Protein AF-A0A6B3GZ64-F1 (afdb_monomer_lite)

Sequence (153 aa):
LLPGAPPVPVTRRTWDEDWVTVRCTACDRRDQWPQPELCCPCGALLRIPVRPVDEPAPPAGPVTPAHIPLPRTAAHPRPSFRPRTIRTGHDAVSAAALYLTWLGYREVARVRARTAGGIDLRATGLVAQIDATTRPVELRAVECLWLNALGAS

Secondary structure (DSSP, 8-state):
--TTPPPEE-----TGGGEEEEE-TTT--EEEEEPPEEE-TTS-EEEPP---TTSPPPP------------TTSPP-PPPP-PPP--SHHHHHHHHHHHHHHHT-SS-EE-----TT-EEEEETTEEEE-----S---HHHHHHHHHHHHHT-

pLDDT: mean 78.32, std 12.4, range [48.91, 92.5]

Foldseek 3Di:
DDPPDDWDWPPDDDPVVQWAWDADPVPRDTDIDGFDWDADPVRTITTDDDDGPPDDDDPDDPDDDPPPPDPPPDDDPQPDDDADDQPFLVSQLVRVLSVCVSVVFAPWDADPDDDPQDFGTDTVVDTDTTDSDPDDQDPVNVVVVVVVVVVVD

Radius of gyration: 19.87 Å; chains: 1; bounding box: 42×42×48 Å

Structure (mmCIF, N/CA/C/O backbone):
data_AF-A0A6B3GZ64-F1
#
_entry.id   AF-A0A6B3GZ64-F1
#
loop_
_atom_site.group_PDB
_atom_site.id
_atom_site.type_symbol
_atom_site.label_atom_id
_atom_site.label_alt_id
_atom_site.label_comp_id
_atom_site.label_asym_id
_atom_site.label_entity_id
_atom_site.label_seq_id
_atom_site.pdbx_PDB_ins_code
_atom_site.Cartn_x
_atom_site.Cartn_y
_atom_site.Cartn_z
_atom_site.occupancy
_atom_site.B_iso_or_equiv
_atom_site.auth_seq_id
_atom_site.auth_comp_id
_atom_site.auth_asym_id
_atom_site.auth_atom_id
_atom_site.pdbx_PDB_model_num
ATOM 1 N N . LEU A 1 1 ? -4.969 -10.384 11.690 1.00 69.25 1 LEU A N 1
ATOM 2 C CA . LEU A 1 1 ? -6.066 -9.897 12.558 1.00 69.25 1 LEU A CA 1
ATOM 3 C C . LEU A 1 1 ? -6.745 -11.094 13.198 1.00 69.25 1 LEU A C 1
ATOM 5 O O . LEU A 1 1 ? -6.865 -12.112 12.524 1.00 69.25 1 LEU A O 1
ATOM 9 N N . LEU A 1 2 ? -7.135 -10.993 14.466 1.00 68.69 2 LEU A N 1
ATOM 10 C CA . LEU A 1 2 ? -7.922 -12.011 15.165 1.00 68.69 2 LEU A CA 1
ATOM 11 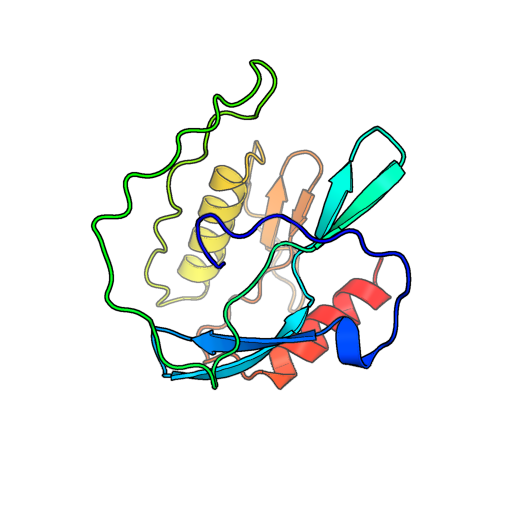C C . LEU A 1 2 ? -9.418 -11.755 14.903 1.00 68.69 2 LEU A C 1
ATOM 13 O O . LEU A 1 2 ? -9.941 -10.746 15.374 1.00 68.69 2 LEU A O 1
ATOM 17 N N . PRO A 1 3 ? -10.116 -12.612 14.134 1.00 69.62 3 PRO A N 1
ATOM 18 C CA . PRO A 1 3 ? -11.536 -12.418 13.851 1.00 69.62 3 PRO A CA 1
ATOM 19 C C . PRO A 1 3 ? -12.370 -12.504 15.135 1.00 69.62 3 PRO A C 1
ATOM 21 O O . PRO A 1 3 ? -12.181 -13.422 15.927 1.00 69.62 3 PRO A O 1
ATOM 24 N N . GLY A 1 4 ? -13.290 -11.557 15.334 1.00 72.19 4 GLY A N 1
ATOM 25 C CA . GLY A 1 4 ? -14.197 -11.532 16.490 1.00 72.19 4 GLY A CA 1
ATOM 26 C C . GLY A 1 4 ? -13.587 -11.013 17.798 1.00 72.19 4 GLY A C 1
ATOM 27 O O . GLY A 1 4 ? -14.326 -10.810 18.757 1.00 72.19 4 GLY A O 1
ATOM 28 N N . ALA A 1 5 ? -12.277 -10.750 17.847 1.00 78.12 5 ALA A N 1
ATOM 29 C CA . ALA A 1 5 ? -11.659 -10.113 19.004 1.00 78.12 5 ALA A CA 1
ATOM 30 C C . ALA A 1 5 ? -11.996 -8.605 19.029 1.00 78.12 5 ALA A C 1
ATOM 32 O O . ALA A 1 5 ? -11.873 -7.940 17.992 1.00 78.12 5 ALA A O 1
ATOM 33 N N . PRO A 1 6 ? -12.429 -8.050 20.176 1.00 80.06 6 PRO A N 1
ATOM 34 C CA . PRO A 1 6 ? -12.802 -6.644 20.263 1.00 80.06 6 PRO A CA 1
ATOM 35 C C . PRO A 1 6 ? -11.566 -5.736 20.110 1.00 80.06 6 PRO A C 1
ATOM 37 O O . PRO A 1 6 ? -10.505 -6.059 20.651 1.00 80.06 6 PRO A O 1
ATOM 40 N N . PRO A 1 7 ? -11.676 -4.594 19.403 1.00 85.44 7 PRO A N 1
ATOM 41 C CA . PRO A 1 7 ? -10.633 -3.572 19.397 1.00 85.44 7 PRO A CA 1
ATOM 42 C C . PRO A 1 7 ? -10.345 -3.069 20.813 1.00 85.44 7 PRO A C 1
ATOM 44 O O . PRO A 1 7 ? -11.271 -2.853 21.597 1.00 85.44 7 PRO A O 1
ATOM 47 N N . VAL A 1 8 ? -9.069 -2.852 21.127 1.00 87.81 8 VAL A N 1
ATOM 48 C CA . VAL A 1 8 ? -8.636 -2.414 22.462 1.00 87.81 8 VAL A CA 1
ATOM 49 C C . VAL A 1 8 ? -8.331 -0.912 22.436 1.00 87.81 8 VAL A C 1
ATOM 51 O O . VAL A 1 8 ? -7.578 -0.475 21.563 1.00 87.81 8 VAL A O 1
ATOM 54 N N . PRO A 1 9 ? -8.885 -0.099 23.354 1.00 89.88 9 PRO A N 1
ATOM 55 C CA . PRO A 1 9 ? -8.535 1.314 23.459 1.00 89.88 9 PRO A CA 1
ATOM 56 C C . PRO A 1 9 ? -7.064 1.513 23.831 1.00 89.88 9 PRO A C 1
ATOM 58 O O . PRO A 1 9 ? -6.571 0.915 24.785 1.00 89.88 9 PRO A O 1
ATOM 61 N N . VAL A 1 10 ? -6.378 2.397 23.112 1.00 89.19 10 VAL A N 1
ATOM 62 C CA . VAL A 1 10 ? -5.008 2.810 23.422 1.00 89.19 10 VAL A CA 1
ATOM 63 C C . VAL A 1 10 ? -5.070 3.996 24.380 1.00 89.19 10 VAL A C 1
ATOM 65 O O . VAL A 1 10 ? -5.374 5.117 23.978 1.00 89.19 10 VAL A O 1
ATOM 68 N N . THR A 1 11 ? -4.800 3.748 25.660 1.00 87.50 11 THR A N 1
ATOM 69 C CA . THR A 1 11 ? -4.725 4.791 26.702 1.00 87.50 11 THR A CA 1
ATOM 70 C C . THR A 1 11 ? -3.292 5.242 26.983 1.00 87.50 11 THR A C 1
ATOM 72 O O . THR A 1 11 ? -3.079 6.341 27.493 1.00 87.50 11 THR A O 1
ATOM 75 N N . ARG A 1 12 ? -2.301 4.414 26.631 1.00 81.44 12 ARG A N 1
ATOM 76 C CA . ARG A 1 12 ? -0.868 4.662 26.805 1.00 81.44 12 ARG A CA 1
ATOM 77 C C . ARG A 1 12 ? -0.116 4.171 25.572 1.00 81.44 12 ARG A C 1
ATOM 79 O O . ARG A 1 12 ? -0.495 3.160 24.991 1.00 81.44 12 ARG A O 1
ATOM 86 N N . ARG A 1 13 ? 0.949 4.884 25.201 1.00 78.88 13 ARG A N 1
ATOM 87 C CA . ARG A 1 13 ? 1.920 4.436 24.200 1.00 78.88 13 ARG A CA 1
ATOM 88 C C . ARG A 1 13 ? 3.257 4.170 24.868 1.00 78.88 13 ARG A C 1
ATOM 90 O O . ARG A 1 13 ? 3.779 5.030 25.580 1.00 78.88 13 ARG A O 1
ATOM 97 N N . THR A 1 14 ? 3.806 2.996 24.615 1.00 80.06 14 THR A N 1
ATOM 98 C CA . THR A 1 14 ? 5.216 2.693 24.841 1.00 80.06 14 THR A CA 1
ATOM 99 C C . THR A 1 14 ? 5.777 2.166 23.528 1.00 80.06 14 THR A C 1
ATOM 101 O O . THR A 1 14 ? 5.047 1.573 22.737 1.00 80.06 14 THR A O 1
ATOM 104 N N . TRP A 1 15 ? 7.062 2.418 23.270 1.00 71.75 15 TRP A N 1
ATOM 105 C CA . TRP A 1 15 ? 7.675 2.034 21.999 1.00 71.75 15 TRP A CA 1
ATOM 106 C C . TRP A 1 15 ? 7.520 0.533 21.733 1.00 71.75 15 TRP A C 1
ATOM 108 O O . TRP A 1 15 ? 7.155 0.162 20.628 1.00 71.75 15 TRP A O 1
ATOM 118 N N . ASP A 1 16 ? 7.705 -0.323 22.741 1.00 74.25 16 ASP A N 1
ATOM 119 C CA . ASP A 1 16 ? 7.570 -1.779 22.590 1.00 74.25 16 ASP A CA 1
ATOM 120 C C . ASP A 1 16 ? 6.128 -2.233 22.312 1.00 74.25 16 ASP A C 1
ATOM 122 O O . ASP A 1 16 ? 5.912 -3.201 21.586 1.00 74.25 16 ASP A O 1
ATOM 126 N N . GLU A 1 17 ? 5.123 -1.532 22.846 1.00 75.88 17 GLU A N 1
ATOM 127 C CA . GLU A 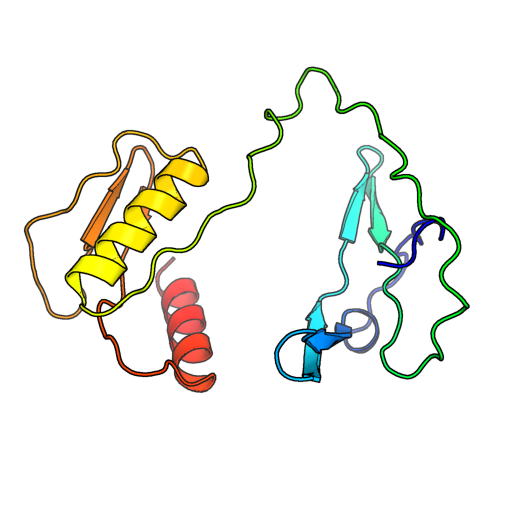1 17 ? 3.709 -1.870 22.634 1.00 75.88 17 GLU A CA 1
ATOM 128 C C . GLU A 1 17 ? 3.204 -1.471 21.237 1.00 75.88 17 GLU A C 1
ATOM 130 O O . GLU A 1 17 ? 2.162 -1.967 20.801 1.00 75.88 17 GLU A O 1
ATOM 135 N N . ASP A 1 18 ? 3.920 -0.600 20.522 1.00 84.25 18 ASP A N 1
ATOM 136 C CA . ASP A 1 18 ? 3.523 -0.084 19.207 1.00 84.25 18 ASP A CA 1
ATOM 137 C C . ASP A 1 18 ? 3.882 -1.029 18.046 1.00 84.25 18 ASP A C 1
ATOM 139 O O . ASP A 1 18 ? 3.407 -0.828 16.925 1.00 84.25 18 ASP A O 1
ATOM 143 N N . TRP A 1 19 ? 4.636 -2.102 18.303 1.00 87.31 19 TRP A N 1
ATOM 144 C CA . TRP A 1 19 ? 5.050 -3.074 17.288 1.00 87.31 19 TRP A CA 1
ATOM 145 C C . TRP A 1 19 ? 4.480 -4.468 17.553 1.00 87.31 19 TRP A C 1
ATOM 147 O O . TRP A 1 19 ? 4.316 -4.905 18.688 1.00 87.31 19 TRP A O 1
ATOM 157 N N . VAL A 1 20 ? 4.189 -5.198 16.478 1.00 86.88 20 VAL A N 1
ATOM 158 C CA . VAL A 1 20 ? 3.808 -6.611 16.513 1.00 86.88 20 VAL A CA 1
ATOM 159 C C . VAL A 1 20 ? 4.637 -7.394 15.504 1.00 86.88 20 VAL A C 1
ATOM 161 O O . VAL A 1 20 ? 4.871 -6.947 14.382 1.00 86.88 20 VAL A O 1
ATOM 164 N N . THR A 1 21 ? 5.083 -8.588 15.891 1.00 87.25 21 THR A N 1
ATOM 165 C CA . THR A 1 21 ? 5.752 -9.496 14.954 1.00 87.25 21 THR A CA 1
ATOM 166 C C . THR A 1 21 ? 4.704 -10.174 14.085 1.00 87.25 21 THR A C 1
ATOM 168 O O . THR A 1 21 ? 3.758 -10.770 14.602 1.00 87.25 21 THR A O 1
ATOM 171 N N . VAL A 1 22 ? 4.881 -10.120 12.767 1.00 84.31 22 VAL A N 1
ATOM 172 C CA . VAL A 1 22 ? 4.028 -10.814 11.793 1.00 84.31 22 VAL A CA 1
ATOM 173 C C . VAL A 1 22 ? 4.860 -11.793 10.975 1.00 84.31 22 VAL A C 1
ATOM 175 O O . VAL A 1 22 ? 6.050 -11.577 10.752 1.00 84.31 22 VAL A O 1
ATOM 178 N N . ARG A 1 23 ? 4.231 -12.877 10.513 1.00 83.19 23 ARG A N 1
ATOM 179 C CA . ARG A 1 23 ? 4.850 -13.859 9.615 1.00 83.19 23 ARG A CA 1
ATOM 180 C C . ARG A 1 23 ? 4.323 -13.675 8.197 1.00 83.19 23 ARG A C 1
ATOM 182 O O . ARG A 1 23 ? 3.110 -13.696 7.985 1.00 83.19 23 ARG A O 1
ATOM 189 N N . CYS A 1 24 ? 5.222 -13.556 7.225 1.00 77.75 24 CYS A N 1
ATOM 190 C CA . CYS A 1 24 ? 4.859 -13.574 5.812 1.00 77.75 24 CYS A CA 1
ATOM 191 C C . CYS A 1 24 ? 4.362 -14.968 5.409 1.00 77.75 24 CYS A C 1
ATOM 193 O O . CYS A 1 24 ? 5.096 -15.942 5.530 1.00 77.75 24 CYS A O 1
ATOM 195 N N . THR A 1 25 ? 3.147 -15.085 4.874 1.00 76.12 25 THR A N 1
ATOM 196 C CA . THR A 1 25 ? 2.600 -16.381 4.430 1.00 76.12 25 THR A CA 1
ATOM 197 C C . THR A 1 25 ? 3.230 -16.911 3.137 1.00 76.12 25 THR A C 1
ATOM 199 O O . THR A 1 25 ? 2.943 -18.039 2.754 1.00 76.12 25 THR A O 1
ATOM 202 N N . ALA A 1 26 ? 4.059 -16.115 2.451 1.00 72.88 26 ALA A N 1
ATOM 203 C CA . ALA A 1 26 ? 4.727 -16.509 1.209 1.00 72.88 26 ALA A CA 1
ATOM 204 C C . ALA A 1 26 ? 6.168 -17.012 1.413 1.00 72.88 26 ALA A C 1
ATOM 206 O O . ALA A 1 26 ? 6.635 -17.825 0.623 1.00 72.88 26 ALA A O 1
ATOM 207 N N . CYS A 1 27 ? 6.883 -16.517 2.431 1.00 84.25 27 CYS A N 1
ATOM 208 C CA . CYS A 1 27 ? 8.295 -16.854 2.668 1.00 84.25 27 CYS A CA 1
ATOM 209 C C . CYS A 1 27 ? 8.643 -17.164 4.134 1.00 84.25 27 CYS A C 1
ATOM 211 O O . CYS A 1 27 ? 9.818 -17.307 4.455 1.00 84.25 27 CYS A O 1
ATOM 213 N N . ASP A 1 28 ? 7.650 -17.204 5.026 1.00 81.00 28 ASP A N 1
ATOM 214 C CA . ASP A 1 28 ? 7.765 -17.477 6.468 1.00 81.00 28 ASP A CA 1
ATOM 215 C C . ASP A 1 28 ? 8.681 -16.550 7.283 1.00 81.00 28 ASP A C 1
ATOM 217 O O . ASP A 1 28 ? 8.840 -16.735 8.494 1.00 81.00 28 ASP A O 1
ATOM 221 N N . ARG A 1 29 ? 9.218 -15.488 6.670 1.00 84.25 29 ARG A N 1
ATOM 222 C CA . ARG A 1 29 ? 9.982 -14.461 7.384 1.00 84.25 29 ARG A CA 1
ATOM 223 C C . ARG A 1 29 ? 9.116 -13.791 8.453 1.00 84.25 29 ARG A C 1
ATOM 225 O O . ARG A 1 29 ? 7.945 -13.483 8.211 1.00 84.25 29 ARG A O 1
ATOM 232 N N . ARG A 1 30 ? 9.719 -13.578 9.624 1.00 87.88 30 ARG A N 1
ATOM 233 C CA . ARG A 1 30 ? 9.152 -12.833 10.748 1.00 87.88 30 ARG A CA 1
ATOM 234 C C . ARG A 1 30 ? 9.773 -11.444 10.778 1.00 87.88 30 ARG A C 1
ATOM 236 O O . ARG A 1 30 ? 10.993 -11.350 10.812 1.00 87.88 30 ARG A O 1
ATOM 243 N N . ASP A 1 31 ? 8.945 -10.412 10.803 1.00 84.25 31 ASP A N 1
ATOM 244 C CA . ASP A 1 31 ? 9.394 -9.021 10.893 1.00 84.25 31 ASP A CA 1
ATOM 245 C C . ASP A 1 31 ? 8.480 -8.228 11.832 1.00 84.25 31 ASP A C 1
ATOM 247 O O . ASP A 1 31 ? 7.325 -8.608 12.064 1.00 84.25 31 ASP A O 1
ATOM 251 N N . GLN A 1 32 ? 8.997 -7.122 12.369 1.00 85.50 32 GLN A N 1
ATOM 252 C CA . GLN A 1 32 ? 8.220 -6.197 13.190 1.00 85.50 32 GLN A CA 1
ATOM 253 C C . GLN A 1 32 ? 7.444 -5.221 12.310 1.00 85.50 32 GLN A C 1
ATOM 255 O O . GLN A 1 32 ? 7.998 -4.608 11.400 1.00 85.50 32 GLN A O 1
ATOM 260 N N . TRP A 1 33 ? 6.154 -5.078 12.598 1.00 85.38 33 TRP A N 1
ATOM 261 C CA . TRP A 1 33 ? 5.256 -4.154 11.917 1.00 85.38 33 TRP A CA 1
ATOM 262 C C . TRP A 1 33 ? 4.525 -3.282 12.939 1.00 85.38 33 TRP A C 1
ATOM 264 O O . TRP A 1 33 ? 4.209 -3.777 14.024 1.00 85.38 33 TRP A O 1
ATOM 274 N N . PRO A 1 34 ? 4.224 -2.012 12.615 1.00 86.50 34 PRO A N 1
ATOM 275 C CA . PRO A 1 34 ? 3.428 -1.165 13.493 1.00 86.50 34 PRO A CA 1
ATOM 276 C C . PRO A 1 34 ? 2.056 -1.795 13.741 1.00 86.50 34 PRO A C 1
ATOM 278 O O . PRO A 1 34 ? 1.434 -2.331 12.815 1.00 86.50 34 PRO A O 1
ATOM 281 N N . GLN A 1 35 ? 1.565 -1.728 14.976 1.00 86.81 35 GLN A N 1
ATOM 282 C CA . GLN A 1 35 ? 0.225 -2.209 15.284 1.00 86.81 35 GLN A CA 1
ATOM 283 C C . GLN A 1 35 ? -0.827 -1.403 14.501 1.00 86.81 35 GLN A C 1
ATOM 285 O O . GLN A 1 35 ? -0.747 -0.176 14.439 1.00 86.81 35 GLN A O 1
ATOM 290 N N . PRO A 1 36 ? -1.832 -2.062 13.897 1.00 87.31 36 PRO A N 1
ATOM 291 C CA . PRO A 1 36 ? -2.894 -1.366 13.185 1.00 87.31 36 PRO A CA 1
ATOM 292 C C . PRO A 1 36 ? -3.802 -0.615 14.164 1.00 87.31 36 PRO A C 1
ATOM 294 O O . PRO A 1 36 ? -4.380 -1.206 15.082 1.00 87.31 36 PRO A O 1
ATOM 297 N N . GLU A 1 37 ? -3.970 0.682 13.922 1.00 90.38 37 GLU A N 1
ATOM 298 C CA . GLU A 1 37 ? -4.762 1.585 14.755 1.00 90.38 37 GLU A CA 1
ATOM 299 C C . GLU A 1 37 ? -5.868 2.277 13.948 1.00 90.38 37 GLU A C 1
ATOM 301 O O . GLU A 1 37 ? -5.725 2.546 12.754 1.00 90.38 37 GLU A O 1
ATOM 306 N N . LEU A 1 38 ? -6.987 2.563 14.612 1.00 87.44 38 LEU A N 1
ATOM 307 C CA . LEU A 1 38 ? -8.151 3.251 14.065 1.00 87.44 38 LEU A CA 1
ATOM 308 C C . LEU A 1 38 ? -8.540 4.407 14.982 1.00 87.44 38 LEU A C 1
ATOM 310 O O . LEU A 1 38 ? -8.754 4.215 16.179 1.00 87.44 38 LEU A O 1
ATOM 314 N N . CYS A 1 39 ? -8.701 5.597 14.413 1.00 87.81 39 CYS A N 1
ATOM 315 C CA . CYS A 1 39 ? -9.255 6.737 15.132 1.00 87.81 39 CYS A CA 1
ATOM 316 C C . CYS A 1 39 ? -10.788 6.689 15.083 1.00 87.81 39 CYS A C 1
ATOM 318 O O . CYS A 1 39 ? -11.386 6.641 14.007 1.00 87.81 39 CYS A O 1
ATOM 320 N N . CYS A 1 40 ? -11.430 6.728 16.246 1.00 83.12 40 CYS A N 1
ATOM 321 C CA . CYS A 1 40 ? -12.871 6.893 16.376 1.00 83.12 40 CYS A CA 1
ATOM 322 C C . CYS A 1 40 ? -13.229 8.392 16.340 1.00 83.12 40 CYS A C 1
ATOM 324 O O . CYS A 1 40 ? -12.508 9.191 16.941 1.00 83.12 40 CYS A O 1
ATOM 326 N N . PRO A 1 41 ? -14.356 8.806 15.730 1.00 84.44 41 PRO A N 1
ATOM 327 C CA . PRO A 1 41 ? -14.795 10.206 15.735 1.00 84.44 41 PRO A CA 1
ATOM 328 C C . PRO A 1 41 ? -14.959 10.840 17.126 1.00 84.44 41 PRO A C 1
ATOM 330 O O . PRO A 1 41 ? -14.924 12.059 17.241 1.00 84.44 41 PRO A O 1
ATOM 333 N N . CYS A 1 42 ? -15.113 10.043 18.189 1.00 86.19 42 CYS A N 1
ATOM 334 C CA . CYS A 1 42 ? -15.143 10.545 19.566 1.00 86.19 42 CYS A CA 1
ATOM 335 C C . CYS A 1 42 ? -13.758 10.911 20.139 1.00 86.19 42 CYS A C 1
ATOM 337 O O . CYS A 1 42 ? -13.676 11.346 21.283 1.00 86.19 42 CYS A O 1
ATOM 339 N N . GLY A 1 43 ? -12.675 10.708 19.380 1.00 87.44 43 GLY A N 1
ATOM 340 C CA . GLY A 1 43 ? -11.294 10.963 19.803 1.00 87.44 43 GLY A CA 1
ATOM 341 C C . GLY A 1 43 ? -10.561 9.741 20.367 1.00 87.44 43 GLY A C 1
ATOM 342 O O . GLY A 1 43 ? -9.363 9.819 20.621 1.00 87.44 43 GLY A O 1
ATOM 343 N N . ALA A 1 44 ? -11.239 8.601 20.537 1.00 90.50 44 ALA A N 1
ATOM 344 C CA . ALA A 1 44 ? -10.593 7.370 20.985 1.00 90.50 44 ALA A CA 1
ATOM 345 C C . ALA A 1 44 ? -9.720 6.753 19.881 1.00 90.50 44 ALA A C 1
ATOM 347 O O . ALA A 1 44 ? -10.140 6.657 18.727 1.00 90.50 44 ALA A O 1
ATOM 348 N N . LEU A 1 45 ? -8.539 6.267 20.256 1.00 90.81 45 LEU A N 1
ATOM 349 C CA . LEU A 1 45 ? -7.672 5.474 19.392 1.00 90.81 45 LEU A CA 1
ATOM 350 C C . LEU A 1 45 ? -7.836 3.994 19.741 1.00 90.81 45 LEU A C 1
ATOM 352 O O . LEU A 1 45 ? -7.670 3.604 20.895 1.00 90.81 45 LEU A O 1
ATOM 356 N N . LEU A 1 46 ? -8.187 3.174 18.756 1.00 91.00 46 LEU A N 1
ATOM 357 C CA . LEU A 1 46 ? -8.444 1.748 18.930 1.00 91.00 46 LEU A CA 1
ATOM 358 C C . LEU A 1 46 ? -7.383 0.933 18.202 1.00 91.00 46 LEU A C 1
ATOM 360 O O . LEU A 1 46 ? -7.102 1.177 17.032 1.00 91.00 46 LEU A O 1
ATOM 364 N N . ARG A 1 47 ? -6.843 -0.078 18.871 1.00 89.69 47 ARG A N 1
ATOM 365 C CA . ARG A 1 47 ? -5.882 -1.023 18.309 1.00 89.69 47 ARG A CA 1
ATOM 366 C C . ARG A 1 47 ? -6.602 -2.288 17.873 1.00 89.69 47 ARG A C 1
ATOM 368 O O . ARG A 1 47 ? -7.393 -2.853 18.634 1.00 89.69 47 ARG A O 1
ATOM 375 N N . ILE A 1 48 ? -6.359 -2.719 16.637 1.00 88.69 48 ILE A N 1
ATOM 376 C CA . ILE A 1 48 ? -6.991 -3.925 16.099 1.00 88.69 48 ILE A CA 1
ATOM 377 C C . ILE A 1 48 ? -6.161 -5.141 16.530 1.00 88.69 48 ILE A C 1
ATOM 379 O O . ILE A 1 48 ? -4.986 -5.219 16.170 1.00 88.69 48 ILE A O 1
ATOM 383 N N . PRO A 1 49 ? -6.740 -6.118 17.250 1.00 83.75 49 PRO A N 1
ATOM 384 C CA . PRO A 1 49 ? -5.996 -7.277 17.722 1.00 83.75 49 PRO A CA 1
ATOM 385 C C . PRO A 1 49 ? -5.424 -8.094 16.554 1.00 83.75 49 PRO A C 1
ATOM 387 O O . PRO A 1 49 ? -6.134 -8.577 15.659 1.00 83.75 49 PRO A O 1
ATOM 390 N N . VAL A 1 50 ? -4.105 -8.264 16.571 1.00 81.50 50 VAL A N 1
ATOM 391 C CA . VAL A 1 50 ? -3.349 -9.101 15.636 1.00 81.50 50 VAL A CA 1
ATOM 392 C C . VAL A 1 50 ? -2.909 -10.356 16.381 1.00 81.50 50 VAL A C 1
ATOM 394 O O . VAL A 1 50 ? -2.510 -10.273 17.535 1.00 81.50 50 VAL A O 1
ATOM 397 N N . ARG A 1 51 ? -2.995 -11.526 15.737 1.00 73.75 51 ARG A N 1
ATOM 398 C CA . ARG A 1 51 ? -2.507 -12.773 16.334 1.00 73.75 51 ARG A CA 1
ATOM 399 C C . ARG A 1 51 ? -0.975 -12.702 16.433 1.00 73.75 51 ARG A C 1
ATOM 401 O O . ARG A 1 51 ? -0.357 -12.546 15.376 1.00 73.75 51 ARG A O 1
ATOM 408 N N . PRO A 1 52 ? -0.375 -12.833 17.627 1.00 67.19 52 PRO A N 1
ATOM 409 C CA . PRO A 1 52 ? 1.071 -12.959 17.765 1.00 67.19 52 PRO A CA 1
ATOM 410 C C . PRO A 1 52 ? 1.564 -14.238 17.079 1.00 67.19 52 PRO A C 1
ATOM 412 O O . PRO A 1 52 ? 0.875 -15.257 17.078 1.00 67.19 52 PRO A O 1
ATOM 415 N N . VAL A 1 53 ? 2.758 -14.200 16.487 1.00 69.69 53 VAL A N 1
ATOM 416 C CA . VAL A 1 53 ? 3.313 -15.337 15.727 1.00 69.69 53 VAL A CA 1
ATOM 417 C C . VAL A 1 53 ? 3.591 -16.567 16.603 1.00 69.69 53 VAL A C 1
ATOM 419 O O . VAL A 1 53 ? 3.594 -17.681 16.080 1.00 69.69 53 VAL A O 1
ATOM 422 N N . ASP A 1 54 ? 3.777 -16.385 17.912 1.00 66.12 54 ASP A N 1
ATOM 423 C CA . ASP A 1 54 ? 4.147 -17.459 18.842 1.00 66.12 54 ASP A CA 1
ATOM 424 C C . ASP A 1 54 ? 2.944 -18.172 19.488 1.00 66.12 54 ASP A C 1
ATOM 426 O O . ASP A 1 54 ? 3.124 -19.127 20.241 1.00 66.12 54 ASP A O 1
ATOM 430 N N . GLU A 1 55 ? 1.712 -17.759 19.173 1.00 63.12 55 GLU A N 1
ATOM 431 C CA . GLU A 1 55 ? 0.507 -18.384 19.719 1.00 63.12 55 GLU A CA 1
ATOM 432 C C . GLU A 1 55 ? -0.044 -19.471 18.768 1.00 63.12 55 GLU A C 1
ATOM 434 O O . GLU A 1 55 ? -0.231 -19.210 17.569 1.00 63.12 55 GLU A O 1
ATOM 439 N N . PRO A 1 56 ? -0.330 -20.697 19.257 1.00 54.97 56 PRO A N 1
ATOM 440 C CA . PRO A 1 56 ? -0.895 -21.763 18.436 1.00 54.97 56 PRO A CA 1
ATOM 441 C C . PRO A 1 56 ? -2.220 -21.327 17.806 1.00 54.97 56 PRO A C 1
ATOM 443 O O . PRO A 1 56 ? -3.104 -20.794 18.474 1.00 54.97 56 PRO A O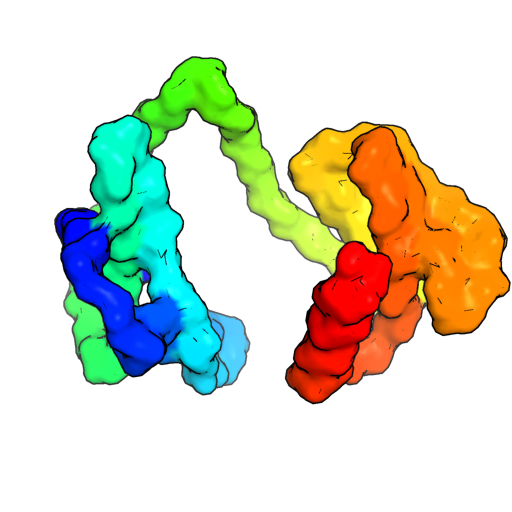 1
ATOM 446 N N . ALA A 1 57 ? -2.384 -21.572 16.506 1.00 57.12 57 ALA A N 1
ATOM 447 C CA . ALA A 1 57 ? -3.637 -21.274 15.829 1.00 57.12 57 ALA A CA 1
ATOM 448 C C . ALA A 1 57 ? -4.767 -22.174 16.379 1.00 57.12 57 ALA A C 1
ATOM 450 O O . ALA A 1 57 ? -4.665 -23.392 16.231 1.00 57.12 57 ALA A O 1
ATOM 451 N N . PRO A 1 58 ? -5.861 -21.630 16.954 1.00 60.34 58 PRO A N 1
ATOM 452 C CA . PRO A 1 58 ? -7.066 -22.414 17.202 1.00 60.34 58 PRO A CA 1
ATOM 453 C C . PRO A 1 58 ? -7.590 -23.028 15.895 1.00 60.34 58 PRO A C 1
ATOM 455 O O . PRO A 1 58 ? -7.378 -22.443 14.822 1.00 60.34 58 PRO A O 1
ATOM 458 N N . PRO A 1 59 ? -8.284 -24.180 15.969 1.00 56.28 59 PRO A N 1
ATOM 459 C CA . PRO A 1 59 ? -8.864 -24.825 14.800 1.00 56.28 59 PRO A CA 1
ATOM 460 C C . PRO A 1 59 ? -9.764 -23.835 14.057 1.00 56.28 59 PRO A C 1
ATOM 462 O O . PRO A 1 59 ? -10.627 -23.183 14.648 1.00 56.28 59 PRO A O 1
ATOM 465 N N . ALA A 1 60 ? -9.524 -23.689 12.755 1.00 55.12 60 ALA A N 1
ATOM 466 C CA . ALA A 1 60 ? -10.283 -22.788 11.906 1.00 55.12 60 ALA A CA 1
ATOM 467 C C . ALA A 1 60 ? -11.717 -23.316 11.754 1.00 55.12 60 ALA A C 1
ATOM 469 O O . ALA A 1 60 ? -11.979 -24.214 10.958 1.00 55.12 60 ALA A O 1
ATOM 470 N N . GLY A 1 61 ? -12.652 -22.756 12.523 1.00 58.88 61 GLY A N 1
ATOM 471 C CA . GLY A 1 61 ? -14.070 -22.837 12.184 1.00 58.88 61 GLY A CA 1
ATOM 472 C C . GLY A 1 61 ? -14.344 -22.078 10.876 1.00 58.88 61 GLY A C 1
ATOM 473 O O . GLY A 1 61 ? -13.548 -21.213 10.495 1.00 58.88 61 GLY A O 1
ATOM 474 N N . PRO A 1 62 ? -15.446 -22.368 10.167 1.00 48.91 62 PRO A N 1
ATOM 475 C CA . PRO A 1 62 ? -15.822 -21.618 8.975 1.00 48.91 62 PRO A CA 1
ATOM 476 C C . PRO A 1 62 ? -16.032 -20.140 9.335 1.00 48.91 62 PRO A C 1
ATOM 478 O O . PRO A 1 62 ? -17.011 -19.765 9.975 1.00 48.91 62 PRO A O 1
ATOM 481 N N . VAL A 1 63 ? -15.081 -19.292 8.938 1.00 51.81 63 VAL A N 1
ATOM 482 C CA . VAL A 1 63 ? -15.170 -17.838 9.085 1.00 51.81 63 VAL A CA 1
ATOM 483 C C . VAL A 1 63 ? -16.046 -17.321 7.949 1.00 51.81 63 VAL A C 1
ATOM 485 O O . VAL A 1 63 ? -15.573 -17.108 6.835 1.00 51.81 63 VAL A O 1
ATOM 488 N N . THR A 1 64 ? -17.333 -17.113 8.210 1.00 50.84 64 THR A N 1
ATOM 489 C CA . THR A 1 64 ? -18.150 -16.249 7.352 1.00 50.84 64 THR A CA 1
ATOM 490 C C . THR A 1 64 ? -17.686 -14.808 7.569 1.00 50.84 64 THR A C 1
ATOM 492 O O . THR A 1 64 ? -17.707 -14.353 8.716 1.00 50.84 64 THR A O 1
ATOM 495 N N . PRO A 1 65 ? -17.253 -14.069 6.531 1.00 51.12 65 PRO A N 1
ATOM 496 C CA . PRO A 1 65 ? -16.892 -12.668 6.694 1.00 51.12 65 PRO A CA 1
ATOM 497 C C . PRO A 1 65 ? -18.088 -11.907 7.269 1.00 51.12 65 PRO A C 1
ATOM 499 O O . PRO A 1 65 ? -19.160 -11.885 6.661 1.00 51.12 65 PRO A O 1
ATOM 502 N N . ALA A 1 66 ? -17.921 -11.291 8.440 1.00 56.31 66 ALA A N 1
ATOM 503 C CA . ALA A 1 66 ? -18.891 -10.328 8.934 1.00 56.31 66 ALA A CA 1
ATOM 504 C C . ALA A 1 66 ? -18.887 -9.152 7.949 1.00 56.31 66 ALA A C 1
ATOM 506 O O . ALA A 1 66 ? -17.945 -8.359 7.914 1.00 56.31 66 ALA A O 1
ATOM 507 N N . HIS A 1 67 ? -19.897 -9.087 7.083 1.00 53.25 67 HIS A N 1
ATOM 508 C CA . HIS A 1 67 ? -20.083 -7.957 6.191 1.00 53.25 67 HIS A CA 1
ATOM 509 C C . HIS A 1 67 ? -20.486 -6.766 7.064 1.00 53.25 67 HIS A C 1
ATOM 511 O O . HIS A 1 67 ? -21.627 -6.637 7.492 1.00 53.25 67 HIS A O 1
ATOM 517 N N . ILE A 1 68 ? -19.529 -5.906 7.398 1.00 55.94 68 ILE A N 1
ATOM 518 C CA . ILE A 1 68 ? -19.862 -4.589 7.932 1.00 55.94 68 ILE A CA 1
ATOM 519 C C . ILE A 1 68 ? -20.434 -3.817 6.739 1.00 55.94 68 ILE A C 1
ATOM 521 O O . ILE A 1 68 ? -19.718 -3.667 5.742 1.00 55.94 68 ILE A O 1
ATOM 525 N N . PRO A 1 69 ? -21.699 -3.362 6.776 1.00 56.34 69 PRO A N 1
ATOM 526 C CA . PRO A 1 69 ? -22.235 -2.539 5.707 1.00 56.34 69 PRO A CA 1
ATOM 527 C C . PRO A 1 69 ? -21.374 -1.282 5.618 1.00 56.34 69 PRO A C 1
ATOM 529 O O . PRO A 1 69 ? -21.314 -0.489 6.558 1.00 56.34 69 PRO A O 1
ATOM 532 N N . LEU A 1 70 ? -20.653 -1.130 4.509 1.00 54.62 70 LEU A N 1
ATOM 533 C CA . LEU A 1 70 ? -19.870 0.070 4.264 1.00 54.62 70 LEU A CA 1
ATOM 534 C C . LEU A 1 70 ? -20.837 1.271 4.253 1.00 54.62 70 LEU A C 1
ATOM 536 O O . LEU A 1 70 ? -21.897 1.183 3.622 1.00 54.62 70 LEU A O 1
ATOM 540 N N . PRO A 1 71 ? -20.525 2.384 4.947 1.00 58.88 71 PRO A N 1
ATOM 541 C CA . PRO A 1 71 ? -21.348 3.586 4.871 1.00 58.88 71 PRO A CA 1
ATOM 542 C C . PRO A 1 71 ? -21.490 4.019 3.407 1.00 58.88 71 PRO A C 1
ATOM 544 O O . PRO A 1 71 ? -20.592 3.794 2.601 1.00 58.88 71 PRO A O 1
ATOM 547 N N . ARG A 1 72 ? -22.602 4.667 3.036 1.00 56.78 72 ARG A N 1
ATOM 548 C CA . ARG A 1 72 ? -22.870 5.073 1.636 1.00 56.78 72 ARG A CA 1
ATOM 549 C C . ARG A 1 72 ? -21.817 6.032 1.054 1.00 56.78 72 ARG A C 1
ATOM 551 O O . ARG A 1 72 ? -21.771 6.225 -0.154 1.00 56.78 72 ARG A O 1
ATOM 558 N N . THR A 1 73 ? -20.993 6.629 1.914 1.00 55.66 73 THR A N 1
ATOM 559 C CA . THR A 1 73 ? -19.850 7.49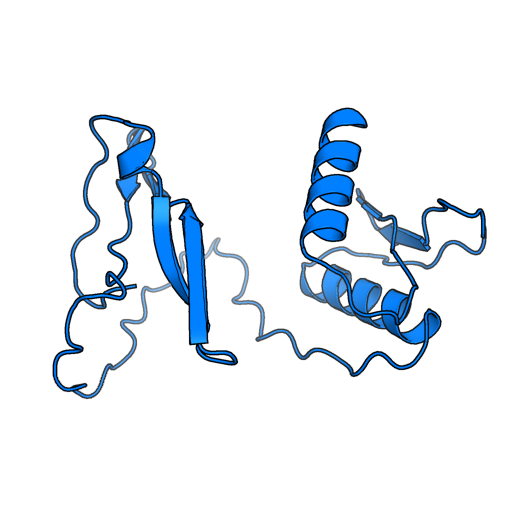0 1.579 1.00 55.66 73 THR A CA 1
ATOM 560 C C . THR A 1 73 ? -18.527 6.735 1.452 1.00 55.66 73 THR A C 1
ATOM 562 O O . THR A 1 73 ? -17.524 7.333 1.070 1.00 55.66 73 THR A O 1
ATOM 565 N N . ALA A 1 74 ? -18.488 5.442 1.781 1.00 57.47 74 ALA A N 1
ATOM 566 C CA . ALA A 1 74 ? -17.299 4.632 1.595 1.00 57.47 74 ALA A CA 1
ATOM 567 C C . ALA A 1 74 ? -16.951 4.588 0.108 1.00 57.47 74 ALA A C 1
ATOM 569 O O . ALA A 1 74 ? -17.804 4.315 -0.743 1.00 57.47 74 ALA A O 1
ATOM 570 N N . ALA A 1 75 ? -15.677 4.837 -0.199 1.00 60.47 75 ALA A N 1
ATOM 571 C CA . ALA A 1 75 ? -15.153 4.574 -1.527 1.00 60.47 75 ALA A CA 1
ATOM 572 C C . ALA A 1 75 ? -15.529 3.139 -1.919 1.00 60.47 75 ALA A C 1
ATOM 574 O O . ALA A 1 75 ? -15.425 2.223 -1.096 1.00 60.47 75 ALA A O 1
ATOM 575 N N . HIS A 1 76 ? -16.002 2.954 -3.154 1.00 61.75 76 HIS A N 1
ATOM 576 C CA . HIS A 1 76 ? -16.355 1.624 -3.640 1.00 61.75 76 HIS A CA 1
ATOM 577 C C . HIS A 1 76 ? -15.186 0.668 -3.378 1.00 61.75 76 HIS A C 1
ATOM 579 O O . HIS A 1 76 ? -14.036 1.055 -3.628 1.00 61.75 76 HIS A O 1
ATOM 585 N N . PRO A 1 77 ? -15.449 -0.543 -2.849 1.00 65.31 77 PRO A N 1
ATOM 586 C CA . PRO A 1 77 ? -14.389 -1.479 -2.522 1.00 65.31 77 PRO A CA 1
ATOM 587 C C . PRO A 1 77 ? -13.575 -1.740 -3.785 1.00 65.31 77 PRO A C 1
ATOM 589 O O . PRO A 1 77 ? -14.068 -2.301 -4.765 1.00 65.31 77 PRO A O 1
ATOM 592 N N . ARG A 1 78 ? -12.328 -1.259 -3.778 1.00 72.81 78 ARG A N 1
ATOM 593 C CA . ARG A 1 78 ? -11.416 -1.440 -4.904 1.00 72.81 78 ARG A CA 1
ATOM 594 C C . ARG A 1 78 ? -11.193 -2.944 -5.082 1.00 72.81 78 ARG A C 1
ATOM 596 O O . ARG A 1 78 ? -10.941 -3.627 -4.085 1.00 72.81 78 ARG A O 1
ATOM 603 N N . PRO A 1 79 ? -11.275 -3.477 -6.313 1.00 81.19 79 PRO A N 1
ATOM 604 C CA . PRO A 1 79 ? -10.970 -4.882 -6.555 1.00 81.19 79 PRO A CA 1
ATOM 605 C C . PRO A 1 79 ? -9.530 -5.181 -6.127 1.00 81.19 79 PRO A C 1
ATOM 607 O O . PRO A 1 79 ? -8.712 -4.267 -6.025 1.00 81.19 79 PRO A O 1
ATOM 610 N N . SER A 1 80 ? -9.185 -6.447 -5.894 1.00 85.94 80 SER A N 1
ATOM 611 C CA . SER A 1 80 ? -7.794 -6.797 -5.600 1.00 85.94 80 SER A CA 1
ATOM 612 C C . SER A 1 80 ? -6.875 -6.366 -6.746 1.00 85.94 80 SER A C 1
ATOM 614 O O . SER A 1 80 ? -7.169 -6.600 -7.923 1.00 85.94 80 SER A O 1
ATOM 616 N N . PHE A 1 81 ? -5.757 -5.718 -6.409 1.00 87.00 81 PHE A N 1
ATOM 617 C CA . PHE A 1 81 ? -4.738 -5.402 -7.403 1.00 87.00 81 PHE A CA 1
ATOM 618 C C . PHE A 1 81 ? -4.164 -6.708 -7.964 1.00 87.00 81 PHE A C 1
ATOM 620 O O . PHE A 1 81 ? -3.892 -7.648 -7.218 1.00 87.00 81 PHE A O 1
ATOM 627 N N . ARG A 1 82 ? -3.994 -6.775 -9.286 1.00 85.69 82 ARG A N 1
ATOM 628 C CA . ARG A 1 82 ? -3.424 -7.925 -10.000 1.00 85.69 82 ARG A CA 1
ATOM 629 C C . ARG A 1 82 ? -2.037 -7.522 -10.510 1.00 85.69 82 ARG A C 1
ATOM 631 O O . ARG A 1 82 ? -1.959 -6.884 -11.562 1.00 85.69 82 ARG A O 1
ATOM 638 N N . PRO A 1 83 ? -0.953 -7.849 -9.784 1.00 80.06 83 PRO A N 1
ATOM 639 C CA . PRO A 1 83 ? 0.393 -7.492 -10.208 1.00 80.06 83 PRO A CA 1
ATOM 640 C C . PRO A 1 83 ? 0.728 -8.130 -11.556 1.00 80.06 83 PRO A C 1
ATOM 642 O O . PRO A 1 83 ? 0.414 -9.296 -11.799 1.00 80.06 83 PRO A O 1
ATOM 645 N N . ARG A 1 84 ? 1.392 -7.369 -12.428 1.00 88.19 84 ARG A N 1
ATOM 646 C CA . ARG A 1 84 ? 1.986 -7.895 -13.659 1.00 88.19 84 ARG A CA 1
ATOM 647 C C . ARG A 1 84 ? 3.437 -8.277 -13.413 1.00 88.19 84 ARG A C 1
ATOM 649 O O . ARG A 1 84 ? 4.131 -7.624 -12.641 1.00 88.19 84 ARG A O 1
ATOM 656 N N . THR A 1 85 ? 3.898 -9.320 -14.091 1.00 89.88 85 THR A N 1
ATOM 657 C CA . THR A 1 85 ? 5.310 -9.704 -14.073 1.00 89.88 85 THR A CA 1
ATOM 658 C C . THR A 1 85 ? 6.167 -8.584 -14.660 1.00 89.88 85 THR A C 1
ATOM 660 O O . THR A 1 85 ? 5.875 -8.090 -15.746 1.00 89.88 85 THR A O 1
ATOM 663 N N . ILE A 1 86 ? 7.237 -8.214 -13.958 1.00 90.12 86 ILE A N 1
ATOM 664 C CA . ILE A 1 86 ? 8.192 -7.187 -14.384 1.00 90.12 86 ILE A CA 1
ATOM 665 C C . ILE A 1 86 ? 9.428 -7.896 -14.936 1.00 90.12 86 ILE A C 1
ATOM 667 O O . ILE A 1 86 ? 10.100 -8.631 -14.212 1.00 90.12 86 ILE A O 1
ATOM 671 N N . ARG A 1 87 ? 9.706 -7.723 -16.232 1.00 91.06 87 ARG A N 1
ATOM 672 C CA . ARG A 1 87 ? 10.901 -8.276 -16.895 1.00 91.06 87 ARG A CA 1
ATOM 673 C C . ARG A 1 87 ? 11.866 -7.184 -17.336 1.00 91.06 87 ARG A C 1
ATOM 675 O O . ARG A 1 87 ? 13.059 -7.435 -17.465 1.00 91.06 87 ARG A O 1
ATOM 682 N N . THR A 1 88 ? 11.352 -5.977 -17.540 1.00 90.25 88 THR A N 1
ATOM 683 C CA . THR A 1 88 ? 12.089 -4.808 -18.012 1.00 90.25 88 THR A CA 1
ATOM 684 C C . THR A 1 88 ? 11.743 -3.573 -17.182 1.00 90.25 88 THR A C 1
ATOM 686 O O . THR A 1 88 ? 10.705 -3.522 -16.522 1.00 90.25 88 THR A O 1
ATOM 689 N N . GLY A 1 89 ? 12.568 -2.527 -17.269 1.00 86.56 89 GLY A N 1
ATOM 690 C CA . GLY A 1 89 ? 12.236 -1.241 -16.649 1.00 86.56 89 GLY A CA 1
ATOM 691 C C . GLY A 1 89 ? 10.975 -0.597 -17.229 1.00 86.56 89 GLY A C 1
ATOM 692 O O . GLY A 1 89 ? 10.232 0.075 -16.520 1.00 86.56 89 GLY A O 1
ATOM 693 N N . HIS A 1 90 ? 10.659 -0.869 -18.498 1.00 86.75 90 HIS A N 1
ATOM 694 C CA . HIS A 1 90 ? 9.385 -0.455 -19.080 1.00 86.75 90 HIS A CA 1
ATOM 695 C C . HIS A 1 90 ? 8.200 -1.130 -18.376 1.00 86.75 90 HIS A C 1
ATOM 697 O O . HIS A 1 90 ? 7.193 -0.474 -18.107 1.00 86.75 90 HIS A O 1
ATOM 703 N N . ASP A 1 91 ? 8.323 -2.418 -18.042 1.00 88.62 91 ASP A N 1
ATOM 704 C CA . ASP A 1 91 ? 7.293 -3.140 -17.292 1.00 88.62 91 ASP A CA 1
ATOM 705 C C . ASP A 1 91 ? 7.135 -2.581 -15.881 1.00 88.62 91 ASP A C 1
ATOM 707 O O . ASP A 1 91 ? 6.006 -2.470 -15.412 1.00 88.62 91 ASP A O 1
ATOM 711 N N . ALA A 1 92 ? 8.232 -2.175 -15.231 1.00 88.56 92 ALA A N 1
ATOM 712 C CA . ALA A 1 92 ? 8.193 -1.549 -13.910 1.00 88.56 92 ALA A CA 1
ATOM 713 C C . ALA A 1 92 ? 7.377 -0.246 -13.937 1.00 88.56 92 ALA A C 1
ATOM 715 O O . ALA A 1 92 ? 6.422 -0.091 -13.175 1.00 88.56 92 ALA A O 1
ATOM 716 N N . VAL A 1 93 ? 7.654 0.643 -14.898 1.00 89.69 93 VAL A N 1
ATOM 717 C CA . VAL A 1 93 ? 6.878 1.883 -15.072 1.00 89.69 93 VAL A CA 1
ATOM 718 C C . VAL A 1 93 ? 5.426 1.576 -15.477 1.00 89.69 93 VAL A C 1
ATOM 720 O O . VAL A 1 93 ? 4.506 2.284 -15.076 1.00 89.69 93 VAL A O 1
ATOM 723 N N . SER A 1 94 ? 5.176 0.525 -16.272 1.00 90.19 94 SER A N 1
ATOM 724 C CA . SER A 1 94 ? 3.811 0.099 -16.654 1.00 90.19 94 SER A CA 1
ATOM 725 C C . SER A 1 94 ? 3.027 -0.387 -15.437 1.00 90.19 94 SER A C 1
ATOM 727 O O . SER A 1 94 ? 1.867 -0.021 -15.255 1.00 90.19 94 SER A O 1
ATOM 729 N N . ALA A 1 95 ? 3.658 -1.213 -14.603 1.00 91.62 95 ALA A N 1
ATOM 730 C CA . ALA A 1 95 ? 3.076 -1.750 -13.383 1.00 91.62 95 ALA A CA 1
ATOM 731 C C . ALA A 1 95 ? 2.771 -0.630 -12.382 1.00 91.62 95 ALA A C 1
ATOM 733 O O . ALA A 1 95 ? 1.676 -0.608 -11.822 1.00 91.62 95 ALA A O 1
ATOM 734 N N . ALA A 1 96 ? 3.679 0.339 -12.233 1.00 91.56 96 ALA A N 1
ATOM 735 C CA . ALA A 1 96 ? 3.452 1.529 -11.420 1.00 91.56 96 ALA A CA 1
ATOM 736 C C . ALA A 1 96 ? 2.258 2.351 -11.933 1.00 91.56 96 ALA A C 1
ATOM 738 O O . ALA A 1 96 ? 1.389 2.720 -11.148 1.00 91.56 96 ALA A O 1
ATOM 739 N N . ALA A 1 97 ? 2.141 2.571 -13.247 1.00 92.50 97 ALA A N 1
ATOM 740 C CA . ALA A 1 97 ? 1.010 3.307 -13.815 1.00 92.50 97 ALA A CA 1
ATOM 741 C C . ALA A 1 97 ? -0.340 2.607 -13.569 1.00 92.50 97 ALA A C 1
ATOM 743 O O . ALA A 1 97 ? -1.322 3.253 -13.192 1.00 92.50 97 ALA A O 1
ATOM 744 N N . LEU A 1 98 ? -0.384 1.278 -13.725 1.00 92.50 98 LEU A N 1
ATOM 745 C CA . LEU A 1 98 ? -1.565 0.471 -13.402 1.00 92.50 98 LEU A CA 1
ATOM 746 C C . LEU A 1 98 ? -1.908 0.538 -11.915 1.00 92.50 98 LEU A C 1
ATOM 748 O O . LEU A 1 98 ? -3.081 0.633 -11.565 1.00 92.50 98 LEU A O 1
ATOM 752 N N . TYR A 1 99 ? -0.897 0.514 -11.048 1.00 91.88 99 TYR A N 1
ATOM 753 C CA . TYR A 1 99 ? -1.086 0.622 -9.608 1.00 91.88 99 TYR A CA 1
ATOM 754 C C . TYR A 1 99 ? -1.644 1.991 -9.204 1.00 91.88 99 TYR A C 1
ATOM 756 O O . TYR A 1 99 ? -2.617 2.056 -8.460 1.00 91.88 99 TYR A O 1
ATOM 764 N N . LEU A 1 100 ? -1.109 3.085 -9.752 1.00 92.31 100 LEU A N 1
ATOM 765 C CA . LEU A 1 100 ? -1.615 4.437 -9.493 1.00 92.31 100 LEU A CA 1
ATOM 766 C C . LEU A 1 100 ? -3.049 4.624 -10.005 1.00 92.31 100 LEU A C 1
ATOM 768 O O . LEU A 1 100 ? -3.886 5.197 -9.310 1.00 92.31 100 LEU A O 1
ATOM 772 N N . THR A 1 101 ? -3.361 4.076 -11.180 1.00 91.25 101 THR A N 1
ATOM 773 C CA . THR A 1 101 ? -4.732 4.081 -11.715 1.00 91.25 101 THR A CA 1
ATOM 774 C C . THR A 1 101 ? -5.671 3.285 -10.810 1.00 91.25 101 THR A C 1
ATOM 776 O O . THR A 1 101 ? -6.758 3.748 -10.475 1.00 91.25 101 THR A O 1
ATOM 779 N N . TRP A 1 102 ? -5.233 2.109 -10.351 1.00 91.19 102 TRP A N 1
ATOM 780 C CA . TRP A 1 102 ? -5.970 1.294 -9.387 1.00 91.19 102 TRP A CA 1
ATOM 781 C C . TRP A 1 102 ? -6.174 2.018 -8.048 1.00 91.19 102 TRP A C 1
ATOM 783 O O . TRP A 1 102 ? -7.235 1.892 -7.438 1.00 91.19 102 TRP A O 1
ATOM 793 N N . LEU A 1 103 ? -5.209 2.836 -7.616 1.00 90.56 103 LEU A N 1
ATOM 794 C CA . LEU A 1 103 ? -5.351 3.686 -6.437 1.00 90.56 103 LEU A CA 1
ATOM 795 C C . LEU A 1 103 ? -6.376 4.820 -6.623 1.00 9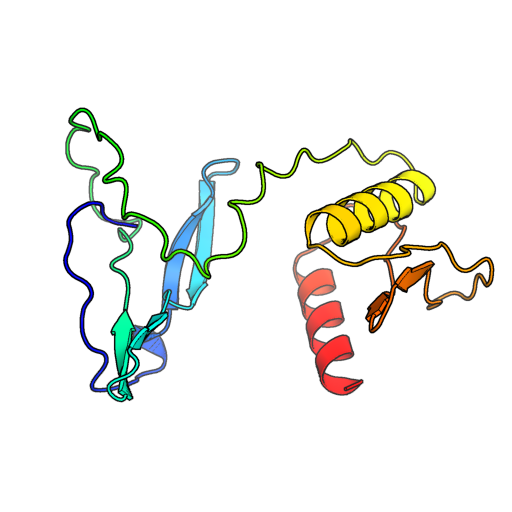0.56 103 LEU A C 1
ATOM 797 O O . LEU A 1 103 ? -6.843 5.358 -5.620 1.00 90.56 103 LEU A O 1
ATOM 801 N N . GLY A 1 104 ? -6.778 5.126 -7.859 1.00 89.56 104 GLY A N 1
ATOM 802 C CA . GLY A 1 104 ? -7.764 6.157 -8.190 1.00 89.56 104 GLY A CA 1
ATOM 803 C C . GLY A 1 104 ? -7.162 7.461 -8.716 1.00 89.56 104 GLY A C 1
ATOM 804 O O . GLY A 1 104 ? -7.900 8.426 -8.918 1.00 89.56 104 GLY A O 1
ATOM 805 N N . TYR A 1 105 ? -5.848 7.513 -8.960 1.00 90.25 105 TYR A N 1
ATOM 806 C CA . TYR A 1 105 ? -5.236 8.657 -9.634 1.00 90.25 105 TYR A CA 1
ATOM 807 C C . TYR A 1 105 ? -5.672 8.699 -11.102 1.00 90.25 105 TYR A C 1
ATOM 809 O O . TYR A 1 105 ? -5.691 7.679 -11.795 1.00 90.25 105 TYR A O 1
ATOM 817 N N . ARG A 1 106 ? -6.034 9.894 -11.574 1.00 86.56 106 ARG A N 1
ATOM 818 C CA . ARG A 1 106 ? -6.499 10.136 -12.946 1.00 86.56 106 ARG A CA 1
ATOM 819 C C . ARG A 1 106 ? -5.373 10.700 -13.804 1.00 86.56 106 ARG A C 1
ATOM 821 O O . ARG A 1 106 ? -4.452 11.322 -13.285 1.00 86.56 106 ARG A O 1
ATOM 828 N N . GLU A 1 107 ? -5.473 10.475 -15.113 1.00 85.94 107 GLU A N 1
ATOM 829 C CA . GLU A 1 107 ? -4.534 11.018 -16.107 1.00 85.94 107 GLU A CA 1
ATOM 830 C C . GLU A 1 107 ? -3.075 10.602 -15.852 1.00 85.94 107 GLU A C 1
ATOM 832 O O . GLU A 1 107 ? -2.150 11.400 -15.987 1.00 85.94 107 GLU A O 1
ATOM 837 N N . VAL A 1 108 ? -2.867 9.336 -15.466 1.00 89.31 108 VAL A N 1
ATOM 838 C CA . VAL A 1 108 ? -1.527 8.787 -15.227 1.00 89.31 108 VAL A CA 1
ATOM 839 C C . VAL A 1 108 ? -0.759 8.718 -16.548 1.00 89.31 108 VAL A C 1
ATOM 841 O O . VAL A 1 108 ? -1.006 7.849 -17.385 1.00 89.31 108 VAL A O 1
ATOM 844 N N . ALA A 1 109 ? 0.188 9.630 -16.732 1.00 86.56 109 ALA A N 1
ATOM 845 C CA . ALA A 1 109 ? 0.970 9.778 -17.949 1.00 86.56 109 ALA A CA 1
ATOM 846 C C . ALA A 1 109 ? 2.465 9.603 -17.676 1.00 86.56 109 ALA A C 1
ATOM 848 O O . ALA A 1 109 ? 2.997 10.065 -16.664 1.00 86.56 109 ALA A O 1
ATOM 849 N N . ARG A 1 110 ? 3.156 8.958 -18.621 1.00 82.62 110 ARG A N 1
ATOM 850 C CA . ARG A 1 110 ? 4.617 8.857 -18.609 1.00 82.62 110 ARG A CA 1
ATOM 851 C C . ARG A 1 110 ? 5.254 10.158 -19.049 1.00 82.62 110 ARG A C 1
ATOM 853 O O . ARG A 1 110 ? 4.885 10.707 -20.086 1.00 82.62 110 ARG A O 1
ATOM 860 N N . VAL A 1 111 ? 6.258 10.607 -18.309 1.00 77.31 111 VAL A N 1
ATOM 861 C CA . VAL A 1 111 ? 7.066 11.759 -18.707 1.00 77.31 111 VAL A CA 1
ATOM 862 C C . VAL A 1 111 ? 8.234 11.252 -19.550 1.00 77.31 111 VAL A C 1
ATOM 864 O O . VAL A 1 111 ? 8.969 10.360 -19.150 1.00 77.31 111 VAL A O 1
ATOM 867 N N . ARG A 1 112 ? 8.413 11.802 -20.755 1.00 63.66 112 ARG A N 1
ATOM 868 C CA . ARG A 1 112 ? 9.465 11.368 -21.695 1.00 63.66 112 ARG A CA 1
ATOM 869 C C . ARG A 1 112 ? 10.886 11.791 -21.262 1.00 63.66 112 ARG A C 1
ATOM 871 O O . ARG A 1 112 ? 11.857 11.414 -21.912 1.00 63.66 112 ARG A O 1
ATOM 878 N N . ALA A 1 113 ? 11.022 12.576 -20.192 1.00 57.09 113 ALA A N 1
ATOM 879 C CA . ALA A 1 113 ? 12.298 13.112 -19.727 1.00 57.09 113 ALA A CA 1
ATOM 880 C C . ALA A 1 113 ? 13.025 12.097 -18.835 1.00 57.09 113 ALA A C 1
ATOM 882 O O . ALA A 1 113 ? 12.673 11.898 -17.678 1.00 57.09 113 ALA A O 1
ATOM 883 N N . ARG A 1 114 ? 14.059 11.467 -19.393 1.00 52.62 114 ARG A N 1
ATOM 884 C CA . ARG A 1 114 ? 14.899 10.489 -18.705 1.00 52.62 114 ARG A CA 1
ATOM 885 C C . ARG A 1 114 ? 16.147 11.185 -18.168 1.00 52.62 114 ARG A C 1
ATOM 887 O O . ARG A 1 114 ? 17.075 11.459 -18.922 1.00 52.62 114 ARG A O 1
ATOM 894 N N . THR A 1 115 ? 16.181 11.452 -16.873 1.00 51.69 115 THR A N 1
ATOM 895 C CA . THR A 1 115 ? 17.428 11.694 -16.133 1.00 51.69 115 THR A CA 1
ATOM 896 C C . THR A 1 115 ? 17.602 10.591 -15.100 1.00 51.69 115 THR A C 1
ATOM 898 O O . THR A 1 115 ? 16.644 9.911 -14.747 1.00 51.69 115 THR A O 1
ATOM 901 N N . ALA A 1 116 ? 18.833 10.364 -14.642 1.00 54.75 116 ALA A N 1
ATOM 902 C CA . ALA A 1 116 ? 19.186 9.229 -13.785 1.00 54.75 116 ALA A CA 1
ATOM 903 C C . ALA A 1 116 ? 18.422 9.166 -12.438 1.00 54.75 116 ALA A C 1
ATOM 905 O O . ALA A 1 116 ? 18.454 8.133 -11.781 1.00 54.75 116 ALA A O 1
ATOM 906 N N . GLY A 1 117 ? 17.705 10.231 -12.058 1.00 60.88 117 GLY A N 1
ATOM 907 C CA . GLY A 1 117 ? 16.750 10.268 -10.940 1.00 60.88 117 GLY A CA 1
ATOM 908 C C . GLY A 1 117 ? 15.377 10.832 -11.337 1.00 60.88 117 GLY A C 1
ATOM 909 O O . GLY A 1 117 ? 14.721 11.482 -10.533 1.00 60.88 117 GLY A O 1
ATOM 910 N N . GLY A 1 118 ? 14.990 10.688 -12.606 1.00 64.19 118 GLY A N 1
ATOM 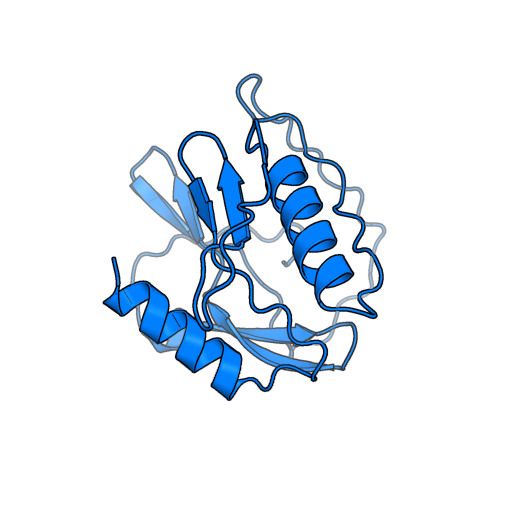911 C CA . GLY A 1 118 ? 13.876 11.399 -13.226 1.00 64.19 118 GLY A CA 1
ATOM 912 C C . GLY A 1 118 ? 12.501 10.841 -12.871 1.00 64.19 118 GLY A C 1
ATOM 913 O O . GLY A 1 118 ? 12.283 9.639 -12.779 1.00 64.19 118 GLY A O 1
ATOM 914 N N . ILE A 1 119 ? 11.555 11.753 -12.696 1.00 75.44 119 ILE A N 1
ATOM 915 C CA . ILE A 1 119 ? 10.123 11.481 -12.595 1.00 75.44 119 ILE A CA 1
ATOM 916 C C . ILE A 1 119 ? 9.666 10.704 -13.832 1.00 75.44 119 ILE A C 1
ATOM 918 O O . ILE A 1 119 ? 9.710 11.237 -14.941 1.00 75.44 119 ILE A O 1
ATOM 922 N N . ASP A 1 120 ? 9.146 9.497 -13.633 1.00 82.31 120 ASP A N 1
ATOM 923 C CA . ASP A 1 120 ? 8.666 8.653 -14.729 1.00 82.31 120 ASP A CA 1
ATOM 924 C C . ASP A 1 120 ? 7.154 8.792 -14.951 1.00 82.31 120 ASP A C 1
ATOM 926 O O . ASP A 1 120 ? 6.679 8.577 -16.069 1.00 82.31 120 ASP A O 1
ATOM 930 N N . LEU A 1 121 ? 6.382 9.172 -13.921 1.00 89.38 121 LEU A N 1
ATOM 931 C CA . LEU A 1 121 ? 4.921 9.286 -13.992 1.00 89.38 121 LEU A CA 1
ATOM 932 C C . LEU A 1 121 ? 4.395 10.584 -13.368 1.00 89.38 121 LEU A C 1
ATOM 934 O O . LEU A 1 121 ? 4.888 11.068 -12.348 1.00 89.38 121 LEU A O 1
ATOM 938 N N . ARG A 1 122 ? 3.332 11.120 -13.969 1.00 90.69 122 ARG A N 1
ATOM 939 C CA . ARG A 1 122 ? 2.530 12.227 -13.436 1.00 90.69 122 ARG A CA 1
ATOM 940 C C . ARG A 1 122 ? 1.056 11.877 -13.503 1.00 90.69 122 ARG A C 1
ATOM 942 O O . ARG A 1 122 ? 0.634 11.197 -14.429 1.00 90.69 122 ARG A O 1
ATOM 949 N N . ALA A 1 123 ? 0.295 12.354 -12.533 1.00 90.12 123 ALA A N 1
ATOM 950 C CA . ALA A 1 123 ? -1.155 12.259 -12.493 1.00 90.12 123 ALA A CA 1
ATOM 951 C C . ALA A 1 123 ? -1.721 13.526 -11.838 1.00 90.12 123 ALA A C 1
ATOM 953 O O . ALA A 1 123 ? -0.967 14.332 -11.283 1.00 90.12 123 ALA A O 1
ATOM 954 N N . THR A 1 124 ? -3.038 13.724 -11.882 1.00 88.62 124 THR A N 1
ATOM 955 C CA . THR A 1 124 ? -3.660 14.883 -11.226 1.00 88.62 124 THR A CA 1
ATOM 956 C C . THR A 1 124 ? -3.309 14.894 -9.728 1.00 88.62 124 THR A C 1
ATOM 958 O O . THR A 1 124 ? -3.728 14.006 -8.987 1.00 88.62 124 THR A O 1
ATOM 961 N N . GLY A 1 125 ? -2.523 15.883 -9.284 1.00 86.38 125 GLY A N 1
ATOM 962 C CA . GLY A 1 125 ? -2.083 16.013 -7.887 1.00 86.38 125 GLY A CA 1
ATOM 963 C C . GLY A 1 125 ? -0.987 15.034 -7.443 1.00 86.38 125 GLY A C 1
ATOM 964 O O . GLY A 1 125 ? -0.769 14.891 -6.243 1.00 86.38 125 GLY A O 1
ATOM 965 N N . LEU A 1 126 ? -0.306 14.351 -8.372 1.00 88.06 126 LEU A N 1
ATOM 966 C CA . LEU A 1 126 ? 0.756 13.394 -8.055 1.00 88.06 126 LEU A CA 1
ATOM 967 C C . LEU A 1 126 ? 1.909 13.475 -9.057 1.00 88.06 126 LEU A C 1
ATOM 969 O O . LEU A 1 126 ? 1.724 13.459 -10.276 1.00 88.06 126 LEU A O 1
ATOM 973 N N . VAL A 1 127 ? 3.120 13.452 -8.519 1.00 87.12 127 VAL A N 1
ATOM 974 C CA . VAL A 1 127 ? 4.353 13.231 -9.266 1.00 87.12 127 VAL A CA 1
ATOM 975 C C . VAL A 1 127 ? 5.028 12.010 -8.658 1.00 87.12 127 VAL A C 1
ATOM 977 O O . VAL A 1 127 ? 5.198 11.951 -7.444 1.00 87.12 127 VAL A O 1
ATOM 980 N N . ALA A 1 128 ? 5.376 11.028 -9.485 1.00 85.69 128 ALA A N 1
ATOM 981 C CA . ALA A 1 128 ? 5.978 9.787 -9.022 1.00 85.69 128 ALA A CA 1
ATOM 982 C C . ALA A 1 128 ? 7.321 9.541 -9.713 1.00 85.69 128 ALA A C 1
ATOM 984 O O . ALA A 1 128 ? 7.442 9.594 -10.941 1.00 85.69 128 ALA A O 1
ATOM 985 N N . GLN A 1 129 ? 8.324 9.242 -8.892 1.00 84.50 129 GLN A N 1
ATOM 986 C CA . GLN A 1 129 ? 9.615 8.721 -9.316 1.00 84.50 129 GLN A CA 1
ATOM 987 C C . GLN A 1 129 ? 9.583 7.196 -9.203 1.00 84.50 129 GLN A C 1
ATOM 989 O O . GLN A 1 129 ? 9.089 6.660 -8.211 1.00 84.50 129 GLN A O 1
ATOM 994 N N . ILE A 1 130 ? 10.060 6.501 -10.235 1.00 85.56 130 ILE A N 1
ATOM 995 C CA . ILE A 1 130 ? 10.012 5.043 -10.304 1.00 85.56 130 ILE A CA 1
ATOM 996 C C . ILE A 1 130 ? 11.440 4.530 -10.450 1.00 85.56 130 ILE A C 1
ATOM 998 O O . ILE A 1 130 ? 12.181 4.944 -11.335 1.00 85.56 130 ILE A O 1
ATOM 1002 N N . ASP A 1 131 ? 11.830 3.606 -9.574 1.00 80.38 131 ASP A N 1
ATOM 1003 C CA . ASP A 1 131 ? 13.021 2.799 -9.807 1.00 80.38 131 ASP A CA 1
ATOM 1004 C C . ASP A 1 131 ? 12.677 1.738 -10.862 1.00 80.38 131 ASP A C 1
ATOM 1006 O O . ASP A 1 131 ? 11.963 0.770 -10.601 1.00 80.38 131 ASP A O 1
ATOM 1010 N N . ALA A 1 132 ? 13.141 1.964 -12.090 1.00 84.31 132 ALA A N 1
ATOM 1011 C CA . ALA A 1 132 ? 12.916 1.068 -13.218 1.00 84.31 132 ALA A CA 1
ATOM 1012 C C . ALA A 1 132 ? 13.958 -0.067 -13.306 1.00 84.31 132 ALA A C 1
ATOM 1014 O O . ALA A 1 132 ? 14.067 -0.726 -14.346 1.00 84.31 132 ALA A O 1
ATOM 1015 N N . THR A 1 133 ? 14.764 -0.294 -12.264 1.00 82.50 133 THR A N 1
ATOM 1016 C CA . THR A 1 133 ? 15.669 -1.444 -12.225 1.00 82.50 133 THR A CA 1
ATOM 1017 C C . THR A 1 133 ? 14.886 -2.748 -12.062 1.00 82.50 133 THR A C 1
ATOM 1019 O O . THR A 1 133 ? 13.826 -2.816 -11.448 1.00 82.50 133 THR A O 1
ATOM 1022 N N . THR A 1 134 ? 15.404 -3.822 -12.656 1.00 85.56 134 THR A N 1
ATOM 1023 C CA . THR A 1 134 ? 14.848 -5.181 -12.525 1.00 85.56 134 THR A CA 1
ATOM 1024 C C . THR A 1 134 ? 15.676 -6.051 -11.583 1.00 85.56 134 THR A C 1
ATOM 1026 O O . THR A 1 134 ? 15.476 -7.265 -11.512 1.00 85.56 134 THR A O 1
ATOM 1029 N N . ARG A 1 135 ? 16.641 -5.445 -10.882 1.00 83.31 135 ARG A N 1
ATOM 1030 C CA . ARG A 1 135 ? 17.443 -6.132 -9.872 1.00 83.31 135 ARG A CA 1
ATOM 1031 C C . ARG A 1 135 ? 16.581 -6.354 -8.625 1.00 83.31 135 ARG A C 1
ATOM 1033 O O . ARG A 1 135 ? 15.751 -5.499 -8.322 1.00 83.31 135 ARG A O 1
ATOM 1040 N N . PRO A 1 136 ? 16.760 -7.472 -7.901 1.00 80.75 136 PRO A N 1
ATOM 1041 C CA . PRO A 1 136 ? 16.140 -7.641 -6.595 1.00 80.75 136 PRO A CA 1
ATOM 1042 C C . PRO A 1 136 ? 16.449 -6.438 -5.700 1.00 80.75 136 PRO A C 1
ATOM 1044 O O . PRO A 1 136 ? 17.600 -6.010 -5.607 1.00 80.75 136 PRO A O 1
ATOM 1047 N N . VAL A 1 137 ? 15.412 -5.877 -5.082 1.00 80.75 137 VAL A N 1
ATOM 1048 C CA . VAL A 1 137 ? 15.558 -4.752 -4.158 1.00 80.75 137 VAL A CA 1
ATOM 1049 C C . VAL A 1 137 ? 15.866 -5.316 -2.776 1.00 80.75 137 VAL A C 1
ATOM 1051 O O . VAL A 1 137 ? 15.043 -6.015 -2.187 1.00 80.75 137 VAL A O 1
ATOM 1054 N N . GLU A 1 138 ? 17.054 -5.011 -2.264 1.00 85.12 138 GLU A N 1
ATOM 1055 C CA . GLU A 1 138 ? 17.442 -5.356 -0.896 1.00 85.12 138 GLU A CA 1
ATOM 1056 C C . GLU A 1 138 ? 16.717 -4.465 0.122 1.00 85.12 138 GLU A C 1
ATOM 1058 O O . GLU A 1 138 ? 16.412 -3.304 -0.158 1.00 85.12 138 GLU A O 1
ATOM 1063 N N . LEU A 1 139 ? 16.504 -4.965 1.344 1.00 86.00 139 LEU A N 1
ATOM 1064 C CA . LEU A 1 139 ? 15.809 -4.222 2.409 1.00 86.00 139 LEU A CA 1
ATOM 1065 C C . LEU A 1 139 ? 16.432 -2.838 2.658 1.00 86.00 139 LEU A C 1
ATOM 1067 O O . LEU A 1 139 ? 15.723 -1.844 2.791 1.00 86.00 139 LEU A O 1
ATOM 1071 N N . ARG A 1 140 ? 17.768 -2.765 2.650 1.00 83.75 140 ARG A N 1
ATOM 1072 C CA . ARG A 1 140 ? 18.509 -1.511 2.825 1.00 83.75 140 ARG A CA 1
ATOM 1073 C C . ARG A 1 140 ? 18.200 -0.489 1.730 1.00 83.75 140 ARG A C 1
ATOM 1075 O O . ARG A 1 140 ? 18.140 0.701 2.012 1.00 83.75 140 ARG A O 1
ATOM 1082 N N . ALA A 1 141 ? 17.991 -0.937 0.493 1.00 82.62 141 ALA A N 1
ATOM 1083 C CA . ALA A 1 141 ? 17.636 -0.048 -0.609 1.00 82.62 141 ALA A CA 1
ATOM 1084 C C . ALA A 1 141 ? 16.226 0.537 -0.422 1.00 82.62 141 ALA A C 1
ATOM 1086 O O . ALA A 1 141 ? 16.025 1.723 -0.679 1.00 82.62 141 ALA A O 1
ATOM 1087 N N . VAL A 1 142 ? 15.282 -0.258 0.104 1.00 82.19 142 VAL A N 1
ATOM 1088 C CA . VAL A 1 142 ? 13.936 0.218 0.477 1.00 82.19 142 VAL A CA 1
ATOM 1089 C C . VAL A 1 142 ? 14.016 1.271 1.585 1.00 82.19 142 VAL A C 1
ATOM 1091 O O . VAL A 1 142 ? 13.398 2.327 1.474 1.00 82.19 142 VAL A O 1
ATOM 1094 N N . GLU A 1 143 ? 14.803 1.007 2.628 1.00 85.94 143 GLU A N 1
ATOM 1095 C CA . GLU A 1 143 ? 15.004 1.931 3.750 1.00 85.94 143 GLU A CA 1
ATOM 1096 C C . GLU A 1 143 ? 15.606 3.265 3.281 1.00 85.94 143 GLU A C 1
ATOM 1098 O O . GLU A 1 143 ? 15.073 4.331 3.588 1.00 85.94 143 GLU A O 1
ATOM 1103 N N . CYS A 1 144 ? 16.678 3.222 2.481 1.00 83.06 144 CYS A N 1
ATOM 1104 C CA . CYS A 1 144 ? 17.301 4.428 1.936 1.00 83.06 144 CYS A CA 1
ATOM 1105 C C . CYS A 1 144 ? 16.337 5.231 1.058 1.00 83.06 144 CYS A C 1
ATOM 1107 O O . CYS A 1 144 ? 16.314 6.457 1.145 1.00 83.06 144 CYS A O 1
ATOM 1109 N N . LEU A 1 145 ? 15.536 4.559 0.226 1.00 76.00 145 LEU A N 1
ATOM 1110 C CA . LEU A 1 145 ? 14.531 5.224 -0.601 1.00 76.00 145 LEU A CA 1
ATOM 1111 C C . LEU A 1 145 ? 13.494 5.954 0.262 1.00 76.00 145 LEU A C 1
ATOM 1113 O O . LEU A 1 145 ? 13.160 7.102 -0.026 1.00 76.00 145 LEU A O 1
ATOM 1117 N N . TRP A 1 146 ? 13.017 5.312 1.330 1.00 78.44 146 TRP A N 1
ATOM 1118 C CA . TRP A 1 146 ? 12.044 5.903 2.247 1.00 78.44 146 TRP A CA 1
ATOM 1119 C C . TRP A 1 146 ? 12.613 7.115 2.995 1.00 78.44 146 TRP A C 1
ATOM 1121 O O . TRP A 1 146 ? 11.979 8.170 3.023 1.00 78.44 146 TRP A O 1
ATOM 1131 N N . LEU A 1 147 ? 13.834 7.003 3.526 1.00 82.75 147 LEU A N 1
ATOM 1132 C CA . LEU A 1 147 ? 14.511 8.111 4.206 1.00 82.75 147 LEU A CA 1
ATOM 1133 C C . LEU A 1 147 ? 14.778 9.292 3.262 1.00 82.75 147 LEU A C 1
ATOM 1135 O O . LEU A 1 147 ? 14.560 10.440 3.644 1.00 82.75 147 LEU A O 1
ATOM 1139 N N . ASN A 1 148 ? 15.188 9.025 2.018 1.00 79.06 148 ASN A N 1
ATOM 1140 C CA . ASN A 1 148 ? 15.378 10.071 1.010 1.00 79.06 148 ASN A CA 1
ATOM 1141 C C . ASN A 1 148 ? 14.064 10.786 0.671 1.00 79.06 148 ASN A C 1
ATOM 1143 O O . ASN A 1 148 ? 14.055 12.006 0.538 1.00 79.06 148 ASN A O 1
ATOM 1147 N N . ALA A 1 149 ? 12.958 10.046 0.545 1.00 70.38 149 ALA A N 1
ATOM 1148 C CA . ALA A 1 149 ? 11.654 10.632 0.252 1.00 70.38 149 ALA A CA 1
ATOM 1149 C C . ALA A 1 149 ? 11.156 11.538 1.390 1.00 70.38 149 ALA A C 1
ATOM 1151 O O . ALA A 1 149 ? 10.654 12.623 1.114 1.00 70.38 149 ALA A O 1
ATOM 1152 N N . LEU A 1 150 ? 11.343 11.131 2.652 1.00 75.81 150 LEU A N 1
ATOM 1153 C CA . LEU A 1 150 ? 11.016 11.962 3.818 1.00 75.81 150 LEU A CA 1
ATOM 1154 C C . LEU A 1 150 ? 11.889 13.215 3.930 1.00 75.81 150 LEU A C 1
ATOM 1156 O O . LEU A 1 150 ? 11.424 14.245 4.401 1.00 75.81 150 LEU A O 1
ATOM 1160 N N . GLY A 1 151 ? 13.157 13.133 3.523 1.00 73.88 151 GLY A N 1
ATOM 1161 C CA . GLY A 1 151 ? 14.057 14.288 3.527 1.00 73.88 151 GLY A CA 1
ATOM 1162 C C . GLY A 1 151 ? 13.795 15.287 2.395 1.00 73.88 151 GLY A C 1
ATOM 1163 O O . GLY A 1 151 ? 14.280 16.412 2.462 1.00 73.88 151 GLY A O 1
ATOM 1164 N N . ALA A 1 152 ? 13.065 14.879 1.353 1.00 66.88 152 ALA A N 1
ATOM 1165 C CA . ALA A 1 152 ? 12.788 15.689 0.166 1.00 66.88 152 ALA A CA 1
ATOM 1166 C C . ALA A 1 152 ? 11.411 16.386 0.184 1.00 66.88 152 ALA A C 1
ATOM 1168 O O . ALA A 1 152 ? 11.103 17.113 -0.764 1.00 66.88 152 ALA A O 1
ATOM 1169 N N . SER A 1 153 ? 10.589 16.145 1.213 1.00 55.44 153 SER A N 1
ATOM 1170 C CA . SER A 1 153 ? 9.254 16.738 1.409 1.00 55.44 153 SER A CA 1
ATOM 1171 C C . SER A 1 153 ? 9.265 18.006 2.249 1.00 55.44 153 SER A C 1
ATOM 1173 O O . SER A 1 153 ? 9.998 18.010 3.262 1.00 55.44 153 SER A O 1
#